Protein AF-A0A151RQL5-F1 (afdb_monomer_lite)

Radius of gyration: 13.81 Å; chains: 1; bounding box: 36×27×37 Å

Organism: Cajanus cajan (NCBI:txid3821)

Secondary structure (DSSP, 8-state):
---S--HHHHSPPPPPPTTT--TT------SS--GGG--HHHHHHTT-GGGS-HHHHHHHHHHTT----S-HHHHHHHHHHHHHHHH-GGGG-

pLDDT: mean 93.51, std 6.65, range [50.31, 97.69]

Structure (mmCIF, N/CA/C/O backbone):
data_AF-A0A151RQL5-F1
#
_entry.id   AF-A0A151RQL5-F1
#
loop_
_atom_site.group_PDB
_atom_site.id
_atom_site.type_symbol
_atom_site.label_atom_id
_atom_site.label_alt_id
_atom_site.label_comp_id
_atom_site.label_asym_id
_atom_site.label_entity_id
_atom_site.label_seq_id
_atom_site.pdbx_PDB_ins_code
_atom_site.Cartn_x
_atom_site.Cartn_y
_atom_site.Cartn_z
_atom_site.occupancy
_atom_site.B_iso_or_equiv
_atom_site.auth_seq_id
_atom_site.auth_comp_id
_atom_site.auth_asym_id
_atom_site.auth_atom_id
_atom_site.pdbx_PDB_model_num
ATOM 1 N N . MET A 1 1 ? -1.151 5.593 -21.184 1.00 50.31 1 MET A N 1
ATOM 2 C CA . MET A 1 1 ? -0.268 5.956 -20.055 1.00 50.31 1 MET A CA 1
ATOM 3 C C . MET A 1 1 ? -1.085 5.862 -18.774 1.00 50.31 1 MET A C 1
ATOM 5 O O . MET A 1 1 ? -1.728 6.826 -18.394 1.00 50.31 1 MET A O 1
ATOM 9 N N . PHE A 1 2 ? -1.129 4.679 -18.160 1.00 62.75 2 PHE A N 1
ATOM 10 C CA . PHE A 1 2 ? -1.621 4.515 -16.792 1.00 62.75 2 PHE A CA 1
ATOM 11 C C . PHE A 1 2 ? -0.385 4.574 -15.893 1.00 62.75 2 PHE A C 1
ATOM 13 O O . PHE A 1 2 ? 0.227 3.550 -15.632 1.00 62.75 2 PHE A O 1
ATOM 20 N N . ASP A 1 3 ? 0.092 5.771 -15.543 1.00 79.31 3 ASP A N 1
ATOM 21 C CA . ASP A 1 3 ? 1.242 5.940 -14.635 1.00 79.31 3 ASP A CA 1
ATOM 22 C C . ASP A 1 3 ? 0.808 6.345 -13.215 1.00 79.31 3 ASP A C 1
ATOM 24 O O . ASP A 1 3 ? 1.650 6.607 -12.352 1.00 79.31 3 ASP A O 1
ATOM 28 N N . ARG A 1 4 ? -0.506 6.393 -12.967 1.00 91.56 4 ARG A N 1
ATOM 29 C CA . ARG A 1 4 ? -1.131 6.823 -11.713 1.00 91.56 4 ARG A CA 1
ATOM 30 C C . ARG A 1 4 ? -2.105 5.775 -11.214 1.00 91.56 4 ARG A C 1
ATOM 32 O O . ARG A 1 4 ? -2.805 5.135 -11.996 1.00 91.56 4 ARG A O 1
ATOM 39 N N . ALA A 1 5 ? -2.162 5.633 -9.895 1.00 92.75 5 ALA A N 1
ATOM 40 C CA . ALA A 1 5 ? -3.078 4.702 -9.268 1.00 92.75 5 ALA A CA 1
ATOM 41 C C . ALA A 1 5 ? -4.523 5.183 -9.482 1.00 92.75 5 ALA A C 1
ATOM 43 O O . ALA A 1 5 ? -4.787 6.375 -9.299 1.00 92.75 5 ALA A O 1
ATOM 44 N N . PRO A 1 6 ? -5.462 4.286 -9.824 1.00 92.12 6 PRO A N 1
ATOM 45 C CA . PRO A 1 6 ? -6.879 4.625 -9.881 1.00 92.12 6 PRO A CA 1
ATOM 46 C C . PRO A 1 6 ? -7.386 5.191 -8.550 1.00 92.12 6 PRO A C 1
ATOM 48 O O . PRO A 1 6 ? -6.872 4.845 -7.482 1.00 92.12 6 PRO A O 1
ATOM 51 N N . THR A 1 7 ? -8.455 5.989 -8.591 1.00 91.81 7 THR A N 1
ATOM 52 C CA . THR A 1 7 ? -9.062 6.606 -7.397 1.00 91.81 7 THR A CA 1
ATOM 53 C C . THR A 1 7 ? -9.385 5.588 -6.306 1.00 91.81 7 THR A C 1
ATOM 55 O O . THR A 1 7 ? -9.191 5.883 -5.133 1.00 91.81 7 THR A O 1
ATOM 58 N N . ALA A 1 8 ? -9.788 4.371 -6.678 1.00 91.06 8 ALA A N 1
ATOM 59 C CA . ALA A 1 8 ? -10.093 3.292 -5.740 1.00 91.06 8 ALA A CA 1
ATOM 60 C C . ALA A 1 8 ? -8.877 2.826 -4.910 1.00 91.06 8 ALA A C 1
ATOM 62 O O . ALA A 1 8 ? -9.041 2.295 -3.816 1.00 91.06 8 ALA A O 1
ATOM 63 N N . TRP A 1 9 ? -7.653 3.026 -5.404 1.00 93.38 9 TRP A N 1
ATOM 64 C CA . TRP A 1 9 ? -6.418 2.752 -4.665 1.00 93.38 9 TRP A CA 1
ATOM 65 C C . TRP A 1 9 ? -5.932 3.974 -3.886 1.00 93.38 9 TRP A C 1
ATOM 67 O O . TRP A 1 9 ? -5.357 3.825 -2.811 1.00 93.38 9 TRP A O 1
ATOM 77 N N . VAL A 1 10 ? -6.153 5.184 -4.411 1.00 93.50 10 VAL A N 1
ATOM 78 C CA . VAL A 1 10 ? -5.796 6.440 -3.727 1.00 93.50 10 VAL A CA 1
ATOM 79 C C . VAL A 1 10 ? -6.696 6.681 -2.513 1.00 93.50 10 VAL A C 1
ATOM 81 O O . VAL A 1 10 ? -6.204 7.095 -1.464 1.00 93.50 10 VAL A O 1
ATOM 84 N N . ASN A 1 11 ? -7.982 6.354 -2.648 1.00 91.81 11 ASN A N 1
ATOM 85 C CA . ASN A 1 11 ? -9.022 6.451 -1.631 1.00 91.81 11 ASN A CA 1
ATOM 86 C C . ASN A 1 11 ? -9.674 5.067 -1.431 1.00 91.81 11 ASN A C 1
ATOM 88 O O . ASN A 1 11 ? -10.758 4.828 -1.969 1.00 91.81 11 ASN A O 1
ATOM 92 N N . PRO A 1 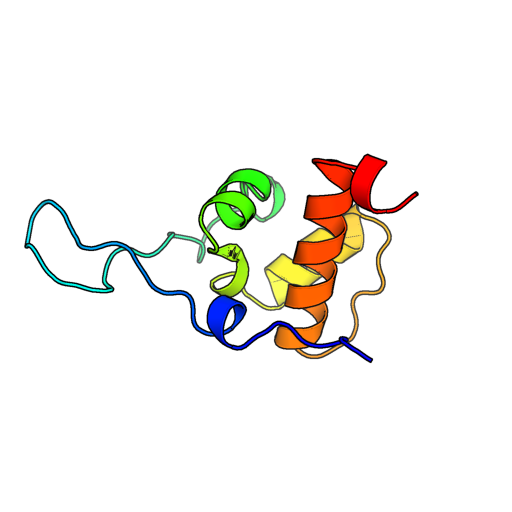12 ? -9.018 4.137 -0.709 1.00 91.56 12 PRO A N 1
ATOM 93 C CA . PRO A 1 12 ? -9.562 2.801 -0.490 1.00 91.56 12 PRO A CA 1
ATOM 94 C C . PRO A 1 12 ? -10.904 2.828 0.238 1.00 91.56 12 PRO A C 1
ATOM 96 O O . PRO A 1 12 ? -11.075 3.579 1.202 1.00 91.56 12 PRO A O 1
ATOM 99 N N . VAL A 1 13 ? -11.821 1.956 -0.180 1.00 91.62 13 VAL A N 1
ATOM 100 C CA . VAL A 1 13 ? -13.045 1.666 0.574 1.00 91.62 13 VAL A CA 1
ATOM 101 C C . VAL A 1 13 ? -12.676 0.746 1.732 1.00 91.62 13 VAL A C 1
ATOM 103 O O . VAL A 1 13 ? -12.128 -0.336 1.528 1.00 91.62 13 VAL A O 1
ATOM 106 N N . LEU A 1 14 ? -12.944 1.186 2.955 1.00 92.69 14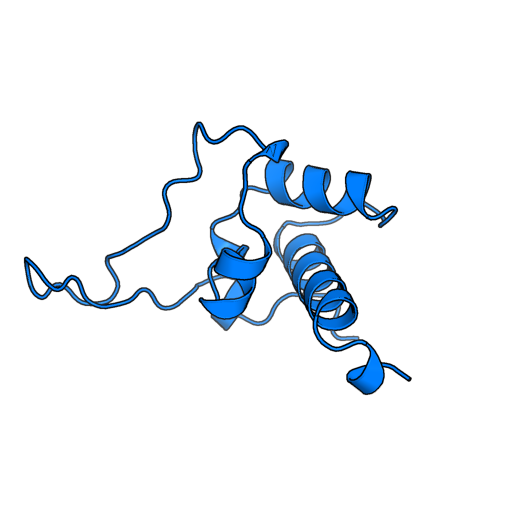 LEU A N 1
ATOM 107 C CA . LEU A 1 14 ? -12.678 0.419 4.161 1.00 92.69 14 LEU A CA 1
ATOM 108 C C . LEU A 1 14 ? -13.841 -0.525 4.469 1.00 92.69 14 LEU A C 1
ATOM 110 O O . LEU A 1 14 ? -15.003 -0.165 4.260 1.00 92.69 14 LEU A O 1
ATOM 114 N N . PRO A 1 15 ? -13.558 -1.703 5.042 1.00 94.00 15 PRO A N 1
ATOM 115 C CA . PRO A 1 15 ? -14.612 -2.565 5.532 1.00 94.00 15 PRO A CA 1
ATOM 116 C C . PRO A 1 15 ? -15.390 -1.906 6.679 1.00 94.00 15 PRO A C 1
ATOM 118 O O . PRO A 1 15 ? -14.876 -1.065 7.435 1.00 94.00 15 PRO A O 1
ATOM 121 N N . LYS A 1 16 ? -16.649 -2.326 6.801 1.00 96.44 16 LYS A N 1
ATOM 122 C CA . LYS A 1 16 ? -17.519 -2.040 7.939 1.00 96.44 16 LYS A CA 1
ATOM 123 C C . LYS A 1 16 ? -16.914 -2.611 9.220 1.00 96.44 16 LYS A C 1
ATOM 125 O O . LYS A 1 16 ? -16.404 -3.731 9.227 1.00 96.44 16 LYS A O 1
ATOM 130 N N . CYS A 1 17 ? -16.988 -1.864 10.316 1.00 96.31 17 CYS A N 1
ATOM 131 C CA . CYS A 1 17 ? -16.621 -2.391 11.626 1.00 96.31 17 CYS A CA 1
ATOM 132 C C . CYS A 1 17 ? -17.668 -3.402 12.108 1.00 96.31 17 CYS A C 1
ATOM 134 O O . CYS A 1 17 ? -18.845 -3.060 12.215 1.00 96.31 17 CYS A O 1
ATOM 136 N N . THR A 1 18 ? -17.240 -4.621 12.432 1.00 96.50 18 THR A N 1
ATOM 137 C CA . THR A 1 18 ? -18.115 -5.678 12.968 1.00 96.50 18 THR A CA 1
ATOM 138 C C . THR A 1 18 ? -18.628 -5.362 14.370 1.00 96.50 18 THR A C 1
ATOM 140 O O . THR A 1 18 ? -19.738 -5.754 14.701 1.00 96.50 18 THR A O 1
ATOM 143 N N . GLU A 1 19 ? -17.863 -4.598 15.155 1.00 96.50 19 GLU A N 1
ATOM 144 C CA . GLU A 1 19 ? -18.190 -4.291 16.553 1.00 96.50 19 GLU A CA 1
ATOM 145 C C . GLU A 1 19 ? -19.199 -3.147 16.700 1.00 96.50 19 GLU A C 1
ATOM 147 O O . GLU A 1 19 ? -20.127 -3.228 17.497 1.00 96.50 19 GLU A O 1
ATOM 152 N N . CYS A 1 20 ? -19.031 -2.057 15.940 1.00 96.38 20 CYS A N 1
ATOM 153 C CA . CYS A 1 20 ? -19.887 -0.869 16.060 1.00 96.38 20 CYS A CA 1
ATOM 154 C C . CYS A 1 20 ? -20.775 -0.606 14.838 1.00 96.38 20 CYS A C 1
ATOM 156 O O . CYS A 1 20 ? -21.527 0.365 14.822 1.00 96.38 20 CYS A O 1
ATOM 158 N N . GLY A 1 21 ? -20.667 -1.422 13.785 1.00 96.69 21 GLY A N 1
ATOM 159 C CA . GLY A 1 21 ? -21.468 -1.296 12.567 1.00 96.69 21 GLY A CA 1
ATOM 160 C C . GLY A 1 21 ? -21.151 -0.073 11.701 1.00 96.69 21 GLY A C 1
ATOM 161 O O . GLY A 1 21 ? -21.830 0.151 10.701 1.00 96.69 21 GLY A O 1
ATOM 162 N N . LYS A 1 22 ? -20.138 0.729 12.050 1.00 97.19 22 LYS A N 1
ATOM 163 C CA . LYS A 1 22 ? -19.763 1.908 11.267 1.00 97.19 22 LYS A CA 1
ATOM 164 C C . LYS A 1 22 ? -19.20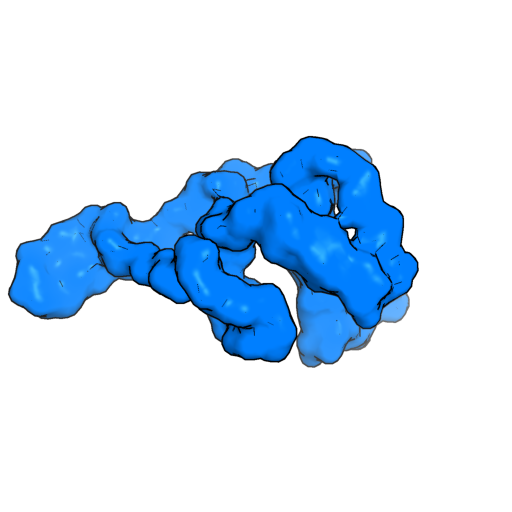4 1.489 9.907 1.00 97.19 22 LYS A C 1
ATOM 166 O O . LYS A 1 22 ? -18.272 0.690 9.828 1.00 97.19 22 LYS A O 1
ATOM 171 N N . GLU A 1 23 ? -19.774 2.046 8.845 1.00 96.50 23 GLU A N 1
ATOM 172 C CA . GLU A 1 23 ? -19.296 1.843 7.478 1.00 96.50 23 GLU A CA 1
ATOM 173 C C . GLU A 1 23 ? -17.968 2.576 7.241 1.00 96.50 23 GLU A C 1
ATOM 175 O O . GLU A 1 23 ? -17.706 3.625 7.837 1.00 96.50 23 GLU A O 1
ATOM 180 N N . ASN A 1 24 ? -17.143 2.037 6.339 1.00 93.50 24 ASN A N 1
ATOM 181 C CA . ASN A 1 24 ? -15.907 2.665 5.869 1.00 93.50 24 ASN A CA 1
ATOM 182 C C . ASN A 1 24 ? -14.975 3.150 7.006 1.00 93.50 24 ASN A C 1
ATOM 184 O O . ASN A 1 24 ? -14.496 4.286 6.991 1.00 93.50 24 ASN A O 1
ATOM 188 N N . SER A 1 25 ? -14.728 2.312 8.023 1.00 94.12 25 SER A N 1
ATOM 189 C CA . SER A 1 25 ? -14.037 2.757 9.247 1.00 94.12 25 SER A CA 1
ATOM 190 C C . SER A 1 25 ? -12.841 1.917 9.694 1.00 94.12 25 SER A C 1
ATOM 192 O O . SER A 1 25 ? -12.071 2.379 10.538 1.00 94.12 25 SER A O 1
ATOM 194 N N . VAL A 1 26 ? -12.663 0.701 9.174 1.00 94.69 26 VAL A N 1
ATOM 195 C CA . VAL A 1 26 ? -11.579 -0.196 9.606 1.00 94.69 26 VAL A CA 1
ATOM 196 C C . VAL A 1 26 ? -10.357 -0.011 8.709 1.00 94.69 26 VAL A C 1
ATOM 198 O O . VAL A 1 26 ? -10.351 -0.456 7.570 1.00 94.69 26 VAL A O 1
ATOM 201 N N . LYS A 1 27 ? -9.304 0.636 9.221 1.00 92.75 27 LYS A N 1
ATOM 202 C CA . LYS A 1 27 ? -8.068 0.931 8.472 1.00 92.75 27 LYS A CA 1
ATOM 203 C C . LYS A 1 27 ? -6.851 0.189 9.038 1.00 92.75 27 LYS A C 1
ATOM 205 O O . LYS A 1 27 ? -6.803 -0.049 10.246 1.00 92.75 27 LYS A O 1
ATOM 210 N N . PRO A 1 28 ? -5.826 -0.106 8.219 1.00 92.81 28 PRO A N 1
ATOM 211 C CA . PRO A 1 28 ? -4.596 -0.716 8.710 1.00 92.81 28 PRO A CA 1
ATOM 212 C C . PRO A 1 28 ? -3.783 0.268 9.566 1.00 92.81 28 PRO A C 1
ATOM 214 O O . PRO A 1 28 ? -3.733 1.473 9.299 1.00 92.81 28 PRO A O 1
ATOM 217 N N . ILE A 1 29 ? -3.080 -0.253 10.573 1.00 91.75 29 ILE A N 1
ATOM 218 C CA . ILE A 1 29 ? -2.169 0.530 11.418 1.00 91.75 29 ILE A CA 1
ATOM 219 C C . ILE A 1 29 ? -0.757 0.449 10.827 1.00 91.75 29 ILE A C 1
ATOM 221 O O . ILE A 1 29 ? -0.077 -0.570 10.932 1.00 91.75 29 ILE A O 1
ATOM 225 N N . LEU A 1 30 ? -0.312 1.536 10.189 1.00 90.88 30 LEU A N 1
ATOM 226 C CA . LEU A 1 30 ? 0.980 1.588 9.487 1.00 90.88 30 LEU A CA 1
ATOM 227 C C . LEU A 1 30 ? 1.966 2.629 10.039 1.00 90.88 30 LEU A C 1
ATOM 229 O O . LEU A 1 30 ? 3.118 2.632 9.613 1.00 90.88 30 LEU A O 1
ATOM 233 N N . GLY A 1 31 ? 1.544 3.513 10.951 1.00 85.94 31 GLY A N 1
ATOM 234 C CA . GLY A 1 31 ? 2.321 4.695 11.362 1.00 85.94 31 GLY A CA 1
ATOM 235 C C . GLY A 1 31 ? 3.706 4.372 11.935 1.00 85.94 31 GLY A C 1
ATOM 236 O O . GLY A 1 31 ? 4.712 4.847 11.416 1.00 85.94 31 GLY A O 1
ATOM 237 N N . ASN A 1 32 ? 3.760 3.506 12.950 1.00 86.56 32 ASN A N 1
ATOM 238 C CA . ASN A 1 32 ? 5.007 3.114 13.624 1.00 86.56 32 ASN A CA 1
ATOM 239 C C . ASN A 1 32 ? 5.561 1.766 13.132 1.00 86.56 32 ASN A C 1
ATOM 241 O O . ASN A 1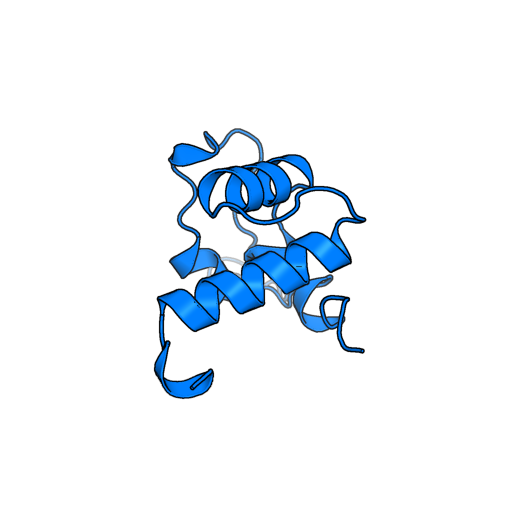 32 ? 6.539 1.245 13.671 1.00 86.56 32 ASN A O 1
ATOM 245 N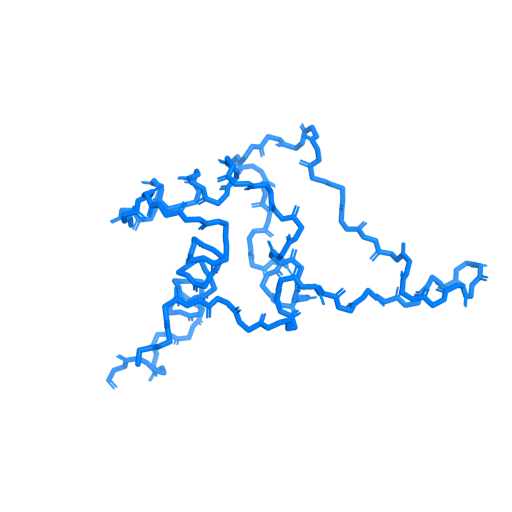 N . THR A 1 33 ? 4.944 1.181 12.105 1.00 91.19 33 THR A N 1
ATOM 246 C CA . THR A 1 33 ? 5.322 -0.134 11.589 1.00 91.19 33 THR A CA 1
ATOM 247 C C . THR A 1 33 ? 6.690 -0.056 10.916 1.00 91.19 33 THR A C 1
ATOM 249 O O . THR A 1 33 ? 6.913 0.732 9.989 1.00 91.19 33 THR A O 1
ATOM 252 N N . LYS A 1 34 ? 7.631 -0.901 11.360 1.00 93.94 34 LYS A N 1
ATOM 253 C CA . LYS A 1 34 ? 8.947 -1.031 10.719 1.00 93.94 34 LYS A CA 1
ATOM 254 C C . LYS A 1 34 ? 8.730 -1.408 9.251 1.00 93.94 34 LYS A C 1
ATOM 256 O O . LYS A 1 34 ? 8.070 -2.392 8.954 1.00 93.94 34 LYS A O 1
ATOM 261 N N . LYS A 1 35 ? 9.314 -0.659 8.311 1.00 95.00 35 LYS A N 1
ATOM 262 C CA . LYS A 1 35 ? 9.029 -0.838 6.869 1.00 95.00 35 LYS A CA 1
ATOM 263 C C . LYS A 1 35 ? 9.282 -2.269 6.363 1.00 95.00 35 LYS A C 1
ATOM 265 O O . LYS A 1 35 ? 8.557 -2.749 5.501 1.00 95.00 35 LYS A O 1
ATOM 270 N N . LYS A 1 36 ? 10.272 -2.953 6.949 1.00 94.81 36 LYS A N 1
ATOM 271 C CA . LYS A 1 36 ? 10.621 -4.353 6.658 1.00 94.81 36 LYS A CA 1
ATOM 272 C C . LYS A 1 36 ? 9.588 -5.386 7.129 1.00 94.81 36 LYS A C 1
ATOM 274 O O . LYS A 1 36 ? 9.647 -6.520 6.687 1.00 94.81 36 LYS A O 1
ATOM 279 N N . THR A 1 37 ? 8.695 -5.019 8.049 1.00 95.38 37 THR A N 1
ATOM 280 C CA . THR A 1 37 ? 7.657 -5.907 8.598 1.00 95.38 37 THR A CA 1
ATOM 281 C C . THR A 1 37 ? 6.282 -5.630 7.995 1.00 95.38 37 THR A C 1
ATOM 283 O O . THR A 1 37 ? 5.297 -6.206 8.442 1.00 95.38 37 THR A O 1
ATOM 286 N N . ILE A 1 38 ? 6.184 -4.717 7.023 1.00 96.50 38 ILE A N 1
ATOM 287 C CA . ILE A 1 38 ? 4.932 -4.469 6.308 1.00 96.50 38 ILE A CA 1
ATOM 288 C C . ILE A 1 38 ? 4.604 -5.712 5.482 1.00 96.50 38 ILE A C 1
ATOM 290 O O . ILE A 1 38 ? 5.411 -6.141 4.658 1.00 96.50 38 ILE A O 1
ATOM 294 N N . ASN A 1 39 ? 3.409 -6.263 5.683 1.00 96.19 39 ASN A N 1
ATOM 295 C CA . ASN A 1 39 ? 2.886 -7.331 4.842 1.00 96.19 39 ASN A CA 1
ATOM 296 C C . ASN A 1 39 ? 2.288 -6.728 3.559 1.00 96.19 39 ASN A C 1
ATOM 298 O O . ASN A 1 39 ? 1.117 -6.354 3.514 1.00 96.19 39 ASN A O 1
ATOM 302 N N . TRP A 1 40 ? 3.122 -6.590 2.528 1.00 97.31 40 TRP A N 1
ATOM 303 C CA . TRP A 1 40 ? 2.744 -5.975 1.252 1.00 97.31 40 TRP A CA 1
ATOM 304 C C . TRP A 1 40 ? 1.678 -6.765 0.493 1.00 97.31 40 TRP A C 1
ATOM 306 O O . TRP A 1 40 ? 0.785 -6.156 -0.092 1.00 97.31 40 TRP A O 1
ATOM 316 N N . LEU A 1 41 ? 1.733 -8.100 0.552 1.00 96.94 41 LEU A N 1
ATOM 317 C CA . LEU A 1 41 ? 0.742 -8.971 -0.078 1.00 96.94 41 LEU A CA 1
ATOM 318 C C . LEU A 1 41 ? -0.638 -8.783 0.558 1.00 96.94 41 LEU A C 1
ATOM 320 O O . LEU A 1 41 ? -1.620 -8.607 -0.154 1.00 96.94 41 LEU A O 1
ATOM 324 N N . PHE A 1 42 ? -0.713 -8.730 1.891 1.00 96.00 42 PHE A N 1
ATOM 325 C CA . PHE A 1 42 ? -1.970 -8.446 2.585 1.00 96.00 42 PHE A CA 1
ATOM 326 C C . PHE A 1 42 ? -2.563 -7.101 2.151 1.00 96.00 42 PHE A C 1
ATOM 328 O O . PHE A 1 42 ? -3.748 -7.021 1.835 1.00 96.00 42 PHE A O 1
ATOM 335 N N . LEU A 1 43 ? -1.741 -6.047 2.085 1.00 96.69 43 LEU A N 1
ATOM 336 C CA . LEU A 1 43 ? -2.201 -4.728 1.644 1.00 96.69 43 LEU A CA 1
ATOM 337 C C . LEU A 1 43 ? -2.641 -4.711 0.174 1.00 96.69 43 LEU A C 1
ATOM 339 O O . LEU A 1 43 ? -3.544 -3.950 -0.162 1.00 96.69 43 LEU A O 1
ATOM 343 N N . LEU A 1 44 ? -2.030 -5.522 -0.695 1.00 96.62 44 LEU A N 1
ATOM 344 C CA . LEU A 1 44 ? -2.486 -5.697 -2.074 1.00 96.62 44 LEU A CA 1
ATOM 345 C C . LEU A 1 44 ? -3.872 -6.354 -2.100 1.00 96.62 44 LEU A C 1
ATOM 347 O O . LEU A 1 44 ? -4.809 -5.773 -2.639 1.00 96.62 44 LEU A O 1
ATOM 351 N N . LEU A 1 45 ? -4.010 -7.537 -1.497 1.00 95.12 45 LEU A N 1
ATOM 352 C CA . LEU A 1 45 ? -5.231 -8.350 -1.578 1.00 95.12 45 LEU A CA 1
ATOM 353 C C . LEU A 1 45 ? -6.450 -7.663 -0.950 1.00 95.12 45 LEU A C 1
ATOM 355 O O . LEU A 1 45 ? -7.577 -7.889 -1.371 1.00 95.12 45 LEU A O 1
ATOM 359 N N . THR A 1 46 ? -6.220 -6.800 0.038 1.00 94.12 46 THR A N 1
ATOM 360 C CA . THR A 1 46 ? -7.272 -6.026 0.716 1.00 94.12 46 THR A CA 1
ATOM 361 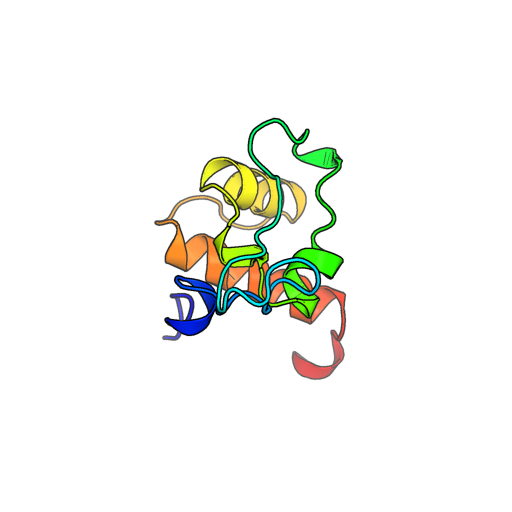C C . THR A 1 46 ? -7.504 -4.639 0.113 1.00 94.12 46 THR A C 1
ATOM 363 O O . THR A 1 46 ? -8.278 -3.859 0.660 1.00 94.12 46 THR A O 1
ATOM 366 N N . GLN A 1 47 ? -6.828 -4.297 -0.990 1.00 94.81 47 GLN A N 1
ATOM 367 C CA . GLN A 1 47 ? -6.875 -2.971 -1.618 1.00 94.81 47 GLN A CA 1
ATOM 368 C C . GLN A 1 47 ? -6.431 -1.813 -0.689 1.00 94.81 47 GLN A C 1
ATOM 370 O O . GLN A 1 47 ? -6.836 -0.662 -0.833 1.00 94.81 47 GLN A O 1
ATOM 375 N N . MET A 1 48 ? -5.546 -2.089 0.272 1.00 96.00 48 MET A N 1
ATOM 376 C CA . MET A 1 48 ? -5.126 -1.155 1.326 1.00 96.00 48 MET A CA 1
ATOM 377 C C . MET A 1 48 ? -3.769 -0.472 1.086 1.00 96.00 48 MET A C 1
ATOM 379 O O . MET A 1 48 ? -3.319 0.309 1.930 1.00 96.00 48 MET A O 1
ATOM 383 N N . LEU A 1 49 ? -3.106 -0.696 -0.056 1.00 96.75 49 LEU A N 1
ATOM 384 C CA . LEU A 1 49 ? -1.819 -0.048 -0.379 1.00 96.75 49 LEU A CA 1
ATOM 385 C C . LEU A 1 49 ? -1.886 1.493 -0.327 1.00 96.75 49 LEU A C 1
ATOM 387 O O . LEU A 1 49 ? -0.890 2.145 -0.009 1.00 96.75 49 LEU A O 1
ATOM 391 N N . GLY A 1 50 ? -3.061 2.086 -0.570 1.00 96.06 50 GLY A N 1
ATOM 392 C CA . GLY A 1 50 ? -3.292 3.532 -0.469 1.00 96.06 50 GLY A CA 1
ATOM 393 C C . GLY A 1 50 ? -2.986 4.136 0.906 1.00 96.06 50 GLY A C 1
ATOM 394 O O . GLY A 1 50 ? -2.633 5.317 1.000 1.00 96.06 50 GLY A O 1
ATOM 395 N N . PHE A 1 51 ? -3.040 3.333 1.974 1.00 96.06 51 PHE A N 1
ATOM 396 C CA . PHE A 1 51 ? -2.704 3.772 3.333 1.00 96.06 51 PHE A CA 1
ATOM 397 C C . PHE A 1 51 ? -1.204 3.876 3.588 1.00 96.06 51 PHE A C 1
ATOM 399 O O . PHE A 1 51 ? -0.794 4.520 4.557 1.00 96.06 51 PHE A O 1
ATOM 406 N N . CYS A 1 52 ? -0.367 3.295 2.726 1.00 96.50 52 CYS A N 1
ATOM 407 C CA . CYS A 1 52 ? 1.070 3.452 2.845 1.00 96.50 52 CYS A CA 1
ATOM 408 C C . CYS A 1 52 ? 1.465 4.923 2.685 1.00 96.50 52 CYS A C 1
ATOM 410 O O . CYS A 1 52 ? 0.989 5.655 1.815 1.00 96.50 52 CYS A O 1
ATOM 412 N N . THR A 1 53 ? 2.399 5.364 3.515 1.00 96.00 53 THR A N 1
ATOM 413 C CA . THR A 1 53 ? 3.038 6.669 3.346 1.00 96.00 53 THR A CA 1
ATOM 414 C C . THR A 1 53 ? 3.950 6.658 2.120 1.00 96.00 53 THR A C 1
ATOM 416 O O . THR A 1 53 ? 4.464 5.614 1.710 1.00 96.00 53 THR A O 1
ATOM 419 N N . LEU A 1 54 ? 4.253 7.841 1.578 1.00 96.50 54 LEU A N 1
ATOM 420 C CA . LEU A 1 54 ? 5.210 7.973 0.474 1.00 96.50 54 LEU A CA 1
ATOM 421 C C . LEU A 1 54 ? 6.574 7.338 0.808 1.00 96.50 54 LEU A C 1
ATOM 423 O O . LEU A 1 54 ? 7.216 6.734 -0.046 1.00 96.50 54 LEU A O 1
ATOM 427 N N . ASN A 1 55 ? 7.012 7.423 2.067 1.00 96.06 55 ASN A N 1
ATOM 428 C CA . ASN A 1 55 ? 8.276 6.838 2.514 1.00 96.06 55 ASN A CA 1
ATOM 429 C C . ASN A 1 55 ? 8.235 5.305 2.606 1.00 96.06 55 ASN A C 1
ATOM 431 O O . ASN A 1 55 ? 9.270 4.664 2.428 1.00 96.06 55 ASN A O 1
ATOM 435 N N . GLN A 1 56 ? 7.071 4.711 2.878 1.00 97.19 56 GLN A N 1
ATOM 436 C CA . GLN A 1 56 ? 6.881 3.260 2.810 1.00 97.19 56 GLN A CA 1
ATOM 437 C C . GLN A 1 56 ? 6.884 2.785 1.353 1.00 97.19 56 GLN A C 1
ATOM 439 O O . GLN A 1 56 ? 7.623 1.861 1.031 1.00 97.19 56 GLN A O 1
ATOM 444 N N . LEU A 1 57 ? 6.174 3.472 0.454 1.00 97.44 57 LEU A N 1
ATOM 445 C CA . LEU A 1 57 ? 6.183 3.139 -0.978 1.00 97.44 57 LEU A CA 1
ATOM 446 C C . LEU A 1 57 ? 7.591 3.274 -1.589 1.00 97.44 57 LEU A C 1
ATOM 448 O O . LEU A 1 57 ? 8.056 2.384 -2.298 1.00 97.44 57 LEU A O 1
ATOM 452 N N . ARG A 1 58 ? 8.339 4.333 -1.238 1.00 97.50 58 ARG A N 1
ATOM 453 C CA . ARG A 1 58 ? 9.751 4.486 -1.643 1.00 97.50 58 ARG A CA 1
ATOM 454 C C . ARG A 1 58 ? 10.645 3.365 -1.121 1.00 97.50 58 ARG A C 1
ATOM 456 O O . ARG A 1 58 ? 11.593 2.981 -1.805 1.00 97.50 58 ARG A O 1
ATOM 463 N N . TYR A 1 59 ? 10.368 2.860 0.080 1.00 97.44 59 TYR A N 1
ATOM 464 C CA . TYR A 1 59 ? 11.087 1.720 0.638 1.00 97.44 59 TYR A CA 1
ATOM 465 C C . TYR A 1 59 ? 10.819 0.449 -0.169 1.00 97.44 59 TYR A C 1
ATOM 467 O O . TYR A 1 59 ? 11.777 -0.209 -0.567 1.00 97.44 59 TYR A O 1
ATOM 475 N N . PHE A 1 60 ? 9.555 0.157 -0.488 1.00 97.69 60 PHE A N 1
ATOM 476 C CA . PHE A 1 60 ? 9.205 -0.963 -1.362 1.00 97.69 60 PHE A CA 1
ATOM 477 C C . PHE A 1 60 ? 9.922 -0.866 -2.713 1.00 97.69 60 PHE A C 1
ATOM 479 O O . PHE A 1 60 ? 10.627 -1.794 -3.103 1.00 97.69 60 PHE A O 1
ATOM 486 N N . CYS A 1 61 ? 9.829 0.287 -3.384 1.00 97.31 61 CYS A N 1
ATOM 487 C CA . CYS A 1 61 ? 10.470 0.502 -4.682 1.00 97.31 61 CYS A CA 1
ATOM 488 C C . CYS A 1 61 ? 11.991 0.288 -4.606 1.00 97.31 61 CYS A C 1
ATOM 490 O O . CYS A 1 61 ? 12.557 -0.409 -5.444 1.00 97.31 61 CYS A O 1
ATOM 492 N N . LYS A 1 62 ? 12.654 0.805 -3.557 1.00 97.25 62 LYS A N 1
ATOM 493 C CA . LYS A 1 62 ? 14.095 0.595 -3.325 1.00 97.25 62 LYS A CA 1
ATOM 494 C C . LYS A 1 62 ? 14.453 -0.894 -3.272 1.00 97.25 62 LYS A C 1
ATOM 496 O O . LYS A 1 62 ? 15.446 -1.293 -3.871 1.00 97.25 62 LYS A O 1
ATOM 501 N N . HIS A 1 63 ? 13.674 -1.690 -2.543 1.00 96.69 63 HIS A N 1
ATOM 502 C CA . HIS A 1 63 ? 13.961 -3.110 -2.328 1.00 96.69 63 HIS A CA 1
ATOM 503 C C . HIS A 1 63 ? 13.552 -4.013 -3.497 1.00 96.69 63 HIS A C 1
ATOM 505 O O . HIS A 1 63 ? 14.041 -5.133 -3.577 1.00 96.69 63 HIS A O 1
ATOM 511 N N . ASN A 1 64 ? 12.756 -3.502 -4.436 1.00 96.12 64 ASN A N 1
ATOM 512 C CA . ASN A 1 64 ? 12.383 -4.197 -5.670 1.00 96.12 64 ASN A CA 1
ATOM 513 C C . ASN A 1 64 ? 13.129 -3.669 -6.907 1.00 96.12 64 ASN A C 1
ATOM 515 O O . ASN A 1 64 ? 12.754 -3.981 -8.029 1.00 96.12 64 ASN A O 1
ATOM 519 N N . LYS A 1 65 ? 14.191 -2.868 -6.716 1.00 95.56 65 LYS A N 1
ATOM 520 C CA . LYS A 1 65 ? 14.987 -2.249 -7.797 1.00 95.56 65 LYS A CA 1
ATOM 521 C C . LYS A 1 65 ? 14.156 -1.375 -8.752 1.00 95.56 65 LYS A C 1
ATOM 523 O O . LYS A 1 65 ? 14.490 -1.231 -9.922 1.00 95.56 65 LYS A O 1
ATOM 528 N N . ILE A 1 66 ? 13.103 -0.743 -8.238 1.00 94.62 66 ILE A N 1
ATOM 529 C CA . ILE A 1 66 ? 12.231 0.150 -9.002 1.00 94.62 66 ILE A CA 1
ATOM 530 C C . ILE A 1 66 ? 12.610 1.610 -8.748 1.00 94.62 66 ILE A C 1
ATOM 532 O O . ILE A 1 66 ? 13.023 1.997 -7.647 1.00 94.62 66 ILE A O 1
ATOM 536 N N . HIS A 1 67 ? 12.433 2.448 -9.770 1.00 91.19 67 HIS A N 1
ATOM 537 C CA . HIS A 1 67 ? 12.596 3.886 -9.637 1.00 91.19 67 HIS A CA 1
ATOM 538 C C . HIS A 1 67 ? 11.666 4.457 -8.557 1.00 91.19 67 HIS A C 1
ATOM 540 O O . HIS A 1 67 ? 10.484 4.135 -8.476 1.00 91.19 67 HIS A O 1
ATOM 546 N N . ARG A 1 68 ? 12.221 5.314 -7.701 1.00 90.75 68 ARG A N 1
ATOM 547 C CA . ARG A 1 68 ? 11.606 5.736 -6.428 1.00 90.75 68 ARG A CA 1
ATOM 548 C C . ARG A 1 68 ? 11.291 7.231 -6.369 1.00 90.75 68 ARG A C 1
ATOM 550 O O . ARG A 1 68 ? 10.938 7.737 -5.303 1.00 90.75 68 ARG A O 1
ATOM 557 N N . THR A 1 69 ? 11.424 7.945 -7.486 1.00 89.94 69 THR A N 1
ATOM 558 C CA . THR A 1 69 ? 10.944 9.328 -7.596 1.00 89.94 69 THR A CA 1
ATOM 559 C C . THR A 1 69 ? 9.550 9.353 -8.216 1.00 89.94 69 THR A C 1
ATOM 561 O O . THR A 1 69 ? 9.189 8.495 -9.021 1.00 89.94 69 THR A O 1
ATOM 564 N N . GLY A 1 70 ? 8.750 10.326 -7.791 1.00 90.94 70 GLY A N 1
ATOM 565 C CA . GLY A 1 70 ? 7.357 10.459 -8.192 1.00 90.94 70 GLY A CA 1
ATOM 566 C C . GLY A 1 70 ? 6.467 10.850 -7.020 1.00 90.94 70 GLY A C 1
ATOM 567 O O . GLY A 1 70 ? 6.861 10.758 -5.853 1.00 90.94 70 GLY A O 1
ATOM 568 N N . ALA A 1 71 ? 5.257 11.295 -7.348 1.00 95.12 71 ALA A N 1
ATOM 569 C CA . ALA A 1 71 ? 4.218 11.527 -6.358 1.00 95.12 71 ALA A CA 1
ATOM 570 C C . ALA A 1 71 ? 3.663 10.194 -5.820 1.00 95.12 71 ALA A C 1
ATOM 572 O O . ALA A 1 71 ? 3.946 9.113 -6.347 1.00 95.12 71 ALA A O 1
ATOM 573 N N . LYS A 1 72 ? 2.895 10.274 -4.728 1.00 95.88 72 LYS A N 1
ATOM 574 C CA . LYS A 1 72 ? 2.394 9.101 -3.997 1.00 95.88 72 LYS A CA 1
ATOM 575 C C . LYS A 1 72 ? 1.574 8.168 -4.888 1.00 95.88 72 LYS A C 1
ATOM 577 O O . LYS A 1 72 ? 1.789 6.966 -4.843 1.00 95.88 72 LYS A O 1
ATOM 582 N N . ASP A 1 73 ? 0.677 8.718 -5.693 1.00 95.69 73 ASP A N 1
ATOM 583 C CA . ASP A 1 73 ? -0.181 7.990 -6.634 1.00 95.69 73 ASP A CA 1
ATOM 584 C C . ASP A 1 73 ? 0.605 7.208 -7.701 1.00 95.69 73 ASP A C 1
ATOM 586 O O . ASP A 1 73 ? 0.234 6.087 -8.045 1.00 95.69 73 ASP A O 1
ATOM 590 N N . ARG A 1 74 ? 1.727 7.753 -8.178 1.00 95.69 74 ARG A N 1
ATOM 591 C CA . ARG A 1 74 ? 2.621 7.082 -9.124 1.00 95.69 74 ARG A CA 1
ATOM 592 C C . ARG A 1 74 ? 3.380 5.939 -8.465 1.00 95.69 74 ARG A C 1
ATOM 594 O O . ARG A 1 74 ? 3.410 4.835 -9.000 1.00 95.69 74 ARG A O 1
ATOM 601 N N . LEU A 1 75 ? 3.957 6.166 -7.281 1.00 96.69 75 LEU A N 1
ATOM 602 C CA . LEU A 1 75 ? 4.632 5.085 -6.552 1.00 96.69 75 LEU A CA 1
ATOM 603 C C . LEU A 1 75 ? 3.653 4.009 -6.074 1.00 96.69 75 LEU A C 1
ATOM 605 O O . LEU A 1 75 ? 4.026 2.841 -6.006 1.00 96.69 75 LEU A O 1
ATOM 609 N N . LEU A 1 76 ? 2.410 4.384 -5.770 1.00 97.19 76 LEU A N 1
ATOM 610 C CA . LEU A 1 76 ? 1.341 3.456 -5.421 1.00 97.19 76 LEU A CA 1
ATOM 611 C C . LEU A 1 76 ? 1.010 2.535 -6.597 1.00 97.19 76 LEU A C 1
ATOM 613 O O . LEU A 1 76 ? 1.007 1.321 -6.422 1.00 97.19 76 LEU A O 1
ATOM 617 N N . TYR A 1 77 ? 0.810 3.098 -7.792 1.00 96.00 77 TYR A N 1
ATOM 618 C CA . TYR A 1 77 ? 0.554 2.318 -9.003 1.00 96.00 77 TYR A CA 1
ATOM 619 C C . TYR A 1 77 ? 1.684 1.339 -9.305 1.00 96.00 77 TYR A C 1
ATOM 621 O O . TYR A 1 77 ? 1.457 0.152 -9.510 1.00 96.00 77 TYR A O 1
ATOM 629 N N . VAL A 1 78 ? 2.920 1.829 -9.266 1.00 95.69 78 VAL A N 1
ATOM 630 C CA . VAL A 1 78 ? 4.104 1.009 -9.518 1.00 95.69 78 VAL A CA 1
ATOM 631 C C . VAL A 1 78 ? 4.255 -0.102 -8.472 1.00 95.69 78 VAL A C 1
ATOM 633 O O . VAL A 1 78 ? 4.602 -1.227 -8.819 1.00 95.69 78 VAL A O 1
ATOM 636 N N . THR A 1 79 ? 3.951 0.186 -7.202 1.00 96.88 79 THR A N 1
ATOM 637 C CA . THR A 1 79 ? 3.937 -0.825 -6.131 1.00 96.88 79 THR A CA 1
ATOM 638 C C . THR A 1 79 ? 2.873 -1.891 -6.394 1.00 96.88 79 THR A C 1
ATOM 640 O O . THR A 1 79 ? 3.173 -3.075 -6.288 1.00 96.88 79 THR A O 1
ATOM 643 N N . TYR A 1 80 ? 1.661 -1.486 -6.785 1.00 96.38 80 TYR A N 1
ATOM 644 C CA . TYR A 1 80 ? 0.575 -2.392 -7.165 1.00 96.38 80 TYR A CA 1
ATOM 645 C C . TYR A 1 80 ? 0.975 -3.309 -8.329 1.00 96.38 80 TYR A C 1
ATOM 647 O O . TYR A 1 80 ? 0.919 -4.526 -8.182 1.00 96.38 80 TYR A O 1
ATOM 655 N N . MET A 1 81 ? 1.459 -2.740 -9.439 1.00 95.38 81 MET A N 1
ATOM 656 C CA . MET A 1 81 ? 1.870 -3.513 -10.619 1.00 95.38 81 MET A CA 1
ATOM 657 C C . MET A 1 81 ? 3.020 -4.468 -10.296 1.00 95.38 81 MET A C 1
ATOM 659 O O . MET A 1 81 ? 3.005 -5.623 -10.706 1.00 95.38 81 MET A O 1
ATOM 663 N N . SER A 1 82 ? 4.002 -4.011 -9.514 1.00 95.94 82 SER A N 1
ATOM 664 C CA . SER A 1 82 ? 5.120 -4.855 -9.092 1.00 95.94 82 SER A CA 1
ATOM 665 C C . SER A 1 82 ? 4.675 -6.018 -8.212 1.00 95.94 82 SER A C 1
ATOM 667 O O . SER A 1 82 ? 5.231 -7.102 -8.343 1.00 95.94 82 SER A O 1
ATOM 669 N N . LEU A 1 83 ? 3.732 -5.798 -7.292 1.00 97.06 83 LEU A N 1
ATOM 670 C CA . LEU A 1 83 ? 3.216 -6.863 -6.435 1.00 97.06 83 LEU A CA 1
ATOM 671 C C . LEU A 1 83 ? 2.354 -7.846 -7.228 1.00 97.06 83 LEU A C 1
ATOM 673 O O . LEU A 1 83 ? 2.457 -9.044 -6.992 1.00 97.06 83 LEU A O 1
ATOM 677 N N . LEU A 1 84 ? 1.551 -7.364 -8.182 1.00 95.81 84 LEU A N 1
ATOM 678 C CA . LEU A 1 84 ? 0.799 -8.241 -9.076 1.00 95.81 84 LEU A CA 1
ATOM 679 C C . LEU A 1 84 ? 1.718 -9.126 -9.909 1.00 95.81 84 LEU A C 1
ATOM 681 O O . LEU A 1 84 ? 1.500 -10.327 -9.946 1.00 95.81 84 LEU A O 1
ATOM 685 N N . ASN A 1 85 ? 2.770 -8.562 -10.503 1.00 95.56 85 ASN A N 1
ATOM 686 C CA . ASN A 1 85 ? 3.733 -9.343 -11.277 1.00 95.56 85 ASN A CA 1
ATOM 687 C C . ASN A 1 85 ? 4.488 -10.370 -10.408 1.00 95.56 85 ASN A C 1
ATOM 689 O O . ASN A 1 85 ? 4.842 -11.444 -10.872 1.00 95.56 85 ASN A O 1
ATOM 693 N N . GLN A 1 86 ? 4.714 -10.074 -9.123 1.00 95.38 86 GLN A N 1
ATOM 694 C CA . GLN A 1 86 ? 5.285 -11.049 -8.182 1.00 95.38 86 GLN A CA 1
ATOM 695 C C . GLN A 1 86 ? 4.308 -12.165 -7.801 1.00 95.38 86 GLN A C 1
ATOM 697 O O . GLN A 1 86 ? 4.747 -13.273 -7.510 1.00 95.38 86 GLN A O 1
ATOM 702 N N . LEU A 1 87 ? 3.009 -11.862 -7.736 1.00 96.31 87 LEU A N 1
ATOM 703 C CA . LEU A 1 87 ? 1.973 -12.805 -7.320 1.00 96.31 87 LEU A CA 1
ATOM 704 C C . LEU A 1 87 ? 1.507 -13.700 -8.474 1.00 96.31 87 LEU A C 1
ATOM 706 O O . LEU A 1 87 ? 1.278 -14.885 -8.258 1.00 96.31 87 LEU A O 1
ATOM 710 N N . VAL A 1 88 ? 1.342 -13.121 -9.665 1.00 96.19 88 VAL A N 1
ATOM 711 C CA . VAL A 1 88 ? 0.828 -13.781 -10.871 1.00 96.19 88 VAL A CA 1
ATOM 712 C C . VAL A 1 88 ? 1.629 -13.296 -12.091 1.00 96.19 88 VAL A C 1
ATOM 714 O O . VAL A 1 88 ? 1.156 -12.443 -12.846 1.00 96.19 88 VAL A O 1
ATOM 717 N N . PRO A 1 89 ? 2.873 -13.777 -12.274 1.00 95.25 89 PRO A N 1
ATOM 718 C CA . PRO A 1 89 ? 3.754 -13.311 -13.352 1.00 95.25 89 PRO A CA 1
ATOM 719 C C . PRO A 1 89 ? 3.188 -13.590 -14.751 1.00 95.25 89 PRO A C 1
ATOM 721 O O . PRO A 1 89 ? 3.378 -12.793 -15.662 1.00 95.25 89 PRO A O 1
ATOM 724 N N . GLU A 1 90 ? 2.406 -14.661 -14.886 1.00 95.88 90 GLU A N 1
ATOM 725 C CA . GLU A 1 90 ? 1.749 -15.109 -16.124 1.00 95.88 90 GLU A CA 1
ATOM 726 C C . GLU A 1 90 ? 0.834 -14.045 -16.761 1.00 95.88 90 GLU A C 1
ATOM 728 O O . GLU A 1 90 ? 0.531 -14.111 -17.946 1.00 95.88 90 GLU A O 1
ATOM 733 N N . TRP A 1 91 ? 0.366 -13.052 -15.993 1.00 92.31 91 TRP A N 1
ATOM 734 C CA . TRP A 1 91 ? -0.458 -11.953 -16.517 1.00 92.31 91 TRP A CA 1
ATOM 735 C C . TRP A 1 91 ? 0.340 -10.886 -17.278 1.00 92.31 91 TRP A C 1
ATOM 737 O O . TRP A 1 91 ? -0.261 -9.971 -17.845 1.00 92.31 91 TRP A O 1
ATOM 747 N N . PHE A 1 92 ? 1.672 -10.955 -17.244 1.00 85.94 92 PHE A N 1
ATOM 748 C CA . PHE A 1 92 ? 2.576 -9.927 -17.763 1.00 85.94 92 PHE A CA 1
ATOM 749 C C . PHE A 1 92 ? 3.551 -10.450 -18.829 1.00 85.94 92 PHE A C 1
ATOM 751 O O . PHE A 1 92 ? 4.438 -9.693 -19.235 1.00 85.94 92 PHE A O 1
ATOM 758 N N . GLU A 1 93 ? 3.397 -11.709 -19.252 1.00 74.06 93 GLU A N 1
ATOM 759 C CA . GLU A 1 93 ? 4.145 -12.329 -20.358 1.00 74.06 93 GLU A CA 1
ATOM 760 C C . GLU A 1 93 ? 3.617 -11.917 -21.741 1.00 74.06 93 GLU A C 1
ATOM 762 O O . GLU A 1 93 ? 2.389 -11.714 -21.894 1.00 74.06 93 GLU A O 1
#

InterPro domains:
  IPR055513 Domain of unknown function DUF7086 [PF23324] (1-87)

Sequence (93 aa):
MFDRAPTAWVNPVLPKCTECGKENSVKPILGNTKKKTINWLFLLLTQMLGFCTLNQLRYFCKHNKIHRTGAKDRLLYVTYMSLLNQLVPEWFE

Foldseek 3Di:
DCLFAPPCLLQPFAPADPPPRRGSPDADDDDPDDLVPDPLLVCLVRSRLNVDDLVSLLVLCVVLVHDSDDDPRNSSVVSNVSVCCVVCVVVPD